Protein AF-A0A358HPK5-F1 (afdb_monomer_lite)

Secondary structure (DSSP, 8-state):
-----HHHHHHHHHHHHIIIIIHHHSS-----SPPPEEEEEE-SS-TT-BTTTBSTTSHHHHHHHHHHHTTTSEEEEEE-TT--

InterPro domains:
  IPR006311 Twin-arginine translocation pathway, signal sequence [PS51318] (1-33)
  IPR019546 Twin-arginine translocation pathway, signal sequence, bacterial/archaeal [TIGR01409] (6-33)
  IPR038404 TRAP transporter solute receptor DctP superfamily [G3DSA:3.40.190.170] (34-84)

Radius of gyration: 27.39 Å; chains: 1; bounding box: 77×30×46 Å

Structure (mmCIF, N/CA/C/O backbone):
data_AF-A0A358HPK5-F1
#
_entry.id   AF-A0A358HPK5-F1
#
loop_
_atom_site.group_PDB
_atom_site.id
_atom_site.type_symbol
_atom_site.label_atom_id
_atom_site.label_alt_id
_atom_site.label_comp_id
_atom_site.label_asym_id
_atom_site.label_entity_id
_atom_site.label_seq_id
_atom_site.pdbx_PDB_ins_code
_atom_site.Cartn_x
_atom_site.Cartn_y
_atom_site.Cartn_z
_atom_site.occupancy
_atom_site.B_iso_or_equiv
_atom_site.auth_seq_id
_atom_site.auth_comp_id
_atom_site.auth_asym_id
_atom_site.auth_atom_id
_atom_site.pdbx_PDB_model_num
ATOM 1 N N . MET A 1 1 ? -67.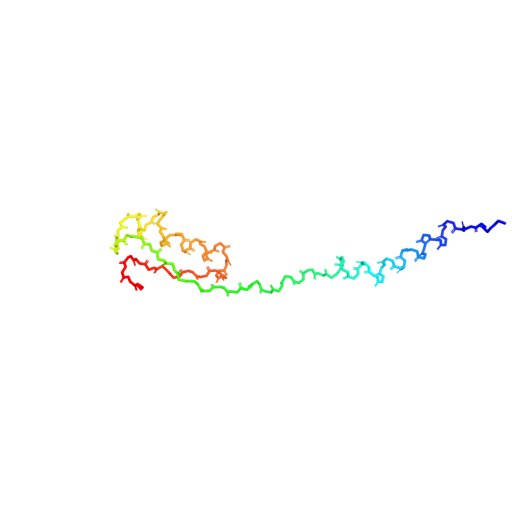508 11.640 28.890 1.00 45.12 1 MET A N 1
ATOM 2 C CA . MET A 1 1 ? -66.429 11.932 27.918 1.00 45.12 1 MET A CA 1
ATOM 3 C C . MET A 1 1 ? -65.155 12.207 28.699 1.00 45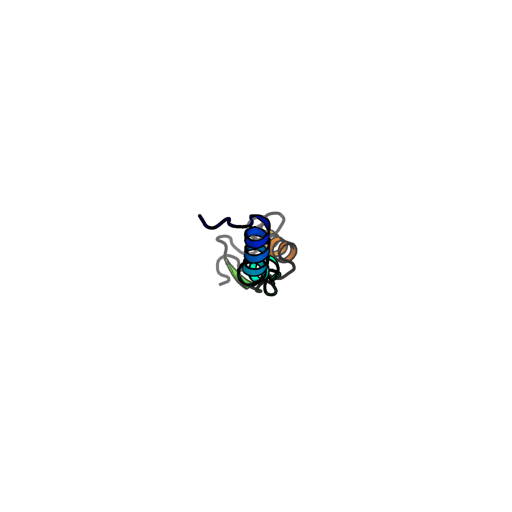.12 1 MET A C 1
ATOM 5 O O . MET A 1 1 ? -65.107 13.169 29.454 1.00 45.12 1 MET A O 1
ATOM 9 N N . THR A 1 2 ? -64.180 11.304 28.638 1.00 53.69 2 THR A N 1
ATOM 10 C CA . THR A 1 2 ? -62.931 11.393 29.406 1.00 53.69 2 THR A CA 1
ATOM 11 C C . THR A 1 2 ? -62.073 12.538 28.867 1.00 53.69 2 THR A C 1
ATOM 13 O O . THR A 1 2 ? -61.507 12.457 27.782 1.00 53.69 2 THR A O 1
ATOM 16 N N . ASN A 1 3 ? -61.997 13.637 29.622 1.00 59.22 3 ASN A N 1
ATOM 17 C CA . ASN A 1 3 ? -61.101 14.754 29.329 1.00 59.22 3 ASN A CA 1
ATOM 18 C C . ASN A 1 3 ? -59.649 14.286 29.488 1.00 59.22 3 ASN A C 1
ATOM 20 O O . ASN A 1 3 ? -59.101 14.289 30.591 1.00 59.22 3 ASN A O 1
ATOM 24 N N . VAL A 1 4 ? -59.021 13.868 28.389 1.00 64.56 4 VAL A N 1
ATOM 25 C CA . VAL A 1 4 ? -57.582 13.601 28.365 1.00 64.56 4 VAL A CA 1
ATOM 26 C C . VAL A 1 4 ? -56.869 14.927 28.620 1.00 64.56 4 VAL A C 1
ATOM 28 O O . VAL A 1 4 ? -56.857 15.826 27.776 1.00 64.56 4 VAL A O 1
ATOM 31 N N . LYS A 1 5 ? -56.284 15.072 29.814 1.00 80.31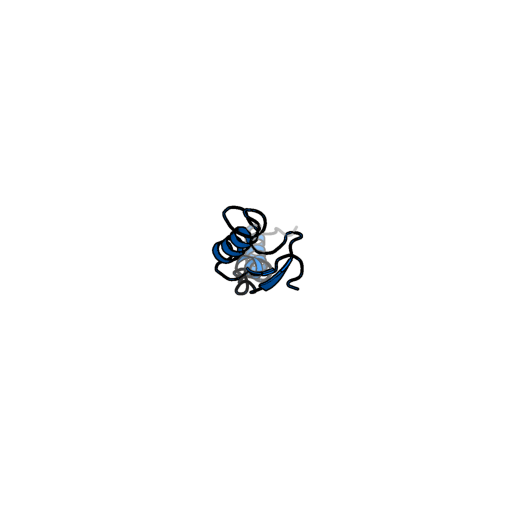 5 LYS A N 1
ATOM 32 C CA . LYS A 1 5 ? -55.454 16.225 30.163 1.00 80.31 5 LYS A CA 1
ATOM 33 C C . LYS A 1 5 ? -54.227 16.192 29.255 1.00 80.31 5 LYS A C 1
ATOM 35 O O . LYS A 1 5 ? -53.315 15.405 29.478 1.00 80.31 5 LYS A O 1
ATOM 40 N N . ARG A 1 6 ? -54.206 17.054 28.231 1.00 76.81 6 ARG A N 1
ATOM 41 C CA . ARG A 1 6 ? -53.112 17.165 27.241 1.00 76.81 6 ARG A CA 1
ATOM 42 C C . ARG A 1 6 ? -51.727 17.179 27.897 1.00 76.81 6 ARG A C 1
ATOM 44 O O . ARG A 1 6 ? -50.800 16.568 27.386 1.00 76.81 6 ARG A O 1
ATOM 51 N N . ARG A 1 7 ? -51.614 17.815 29.067 1.00 75.12 7 ARG A N 1
ATOM 52 C CA . ARG A 1 7 ? -50.378 17.868 29.855 1.00 75.12 7 ARG A CA 1
ATOM 53 C C . ARG A 1 7 ? -49.952 16.508 30.420 1.00 75.12 7 ARG A C 1
ATOM 55 O O . ARG A 1 7 ? -48.789 16.164 30.289 1.00 75.12 7 ARG A O 1
ATOM 62 N N . ASP A 1 8 ? -50.879 15.712 30.952 1.00 76.38 8 ASP A N 1
ATOM 63 C CA . ASP A 1 8 ? -50.563 14.361 31.445 1.00 76.38 8 ASP A CA 1
ATOM 64 C C . ASP A 1 8 ? -50.164 13.420 30.309 1.00 76.38 8 ASP A C 1
ATOM 66 O O . ASP A 1 8 ? -49.293 12.571 30.490 1.00 76.38 8 ASP A O 1
ATOM 70 N N . PHE A 1 9 ? -50.780 13.571 29.134 1.00 71.44 9 PHE A N 1
ATOM 71 C CA . PHE A 1 9 ? -50.408 12.794 27.955 1.00 71.44 9 PHE A CA 1
ATOM 72 C C . PHE A 1 9 ? -48.977 13.117 27.508 1.00 71.44 9 PHE A C 1
ATOM 74 O O . PHE A 1 9 ? -48.176 12.201 27.352 1.00 71.44 9 PHE A O 1
ATOM 81 N N . LEU A 1 10 ? -48.635 14.407 27.405 1.00 73.38 10 LEU A N 1
ATOM 82 C CA . LEU A 1 10 ? -47.295 14.865 27.020 1.00 73.38 10 LEU A CA 1
ATOM 83 C C . LEU A 1 10 ? -46.214 14.449 28.028 1.00 73.38 10 LEU A C 1
ATOM 85 O O . LEU A 1 10 ? -45.133 14.013 27.635 1.00 73.38 10 LEU A O 1
ATOM 89 N N . THR A 1 11 ? -46.501 14.537 29.329 1.00 72.00 11 THR A N 1
ATOM 90 C CA . THR A 1 11 ? -45.561 14.107 30.373 1.00 72.00 11 THR A CA 1
ATOM 91 C C . THR A 1 11 ? -45.332 12.596 30.330 1.00 72.00 11 THR A C 1
ATOM 93 O O . THR A 1 11 ? -44.189 12.147 30.395 1.00 72.00 11 THR A O 1
ATOM 96 N N . LYS A 1 12 ? -46.389 11.794 30.153 1.00 66.56 12 LYS A N 1
ATOM 97 C CA . LYS A 1 12 ? -46.266 10.332 30.053 1.00 66.56 12 LYS A CA 1
ATOM 98 C C . LYS A 1 12 ? -45.559 9.890 28.769 1.00 66.56 12 LYS A C 1
ATOM 100 O O . LYS A 1 12 ? -44.747 8.969 28.823 1.00 66.56 12 LYS A O 1
ATOM 105 N N . SER A 1 13 ? -45.799 10.560 27.638 1.00 61.91 13 SER A N 1
ATOM 106 C CA . SER A 1 13 ? -45.104 10.263 26.379 1.00 61.91 13 SER A CA 1
ATOM 107 C C . SER A 1 13 ? -43.621 10.637 26.424 1.00 61.91 13 SER A C 1
ATOM 109 O O . SER A 1 13 ? -42.800 9.895 25.897 1.00 61.91 13 SER A O 1
ATOM 111 N N . ALA A 1 14 ? -43.256 11.741 27.086 1.00 60.09 14 ALA A N 1
ATOM 112 C CA . ALA A 1 14 ? -41.859 12.154 27.230 1.00 60.09 14 ALA A CA 1
ATOM 113 C C . ALA A 1 14 ? -41.043 11.159 28.076 1.00 60.09 14 ALA A C 1
ATOM 115 O O . ALA A 1 14 ? -39.928 10.797 27.708 1.00 60.09 14 ALA A O 1
ATOM 116 N N . ILE A 1 15 ? -41.625 10.657 29.170 1.00 61.66 15 ILE A N 1
ATOM 117 C CA . ILE A 1 15 ? -40.987 9.648 30.030 1.00 61.66 15 ILE A CA 1
ATOM 118 C C . ILE A 1 15 ? -40.885 8.293 29.302 1.00 61.66 15 ILE A C 1
ATOM 120 O O . ILE A 1 15 ? -39.854 7.628 29.377 1.00 61.66 15 ILE A O 1
ATOM 124 N N . GLY A 1 16 ? -41.912 7.903 28.536 1.00 58.59 16 GLY A N 1
ATOM 125 C CA . GLY A 1 16 ? -41.892 6.674 27.730 1.00 58.59 16 GLY A CA 1
ATOM 126 C C . GLY A 1 16 ? -40.886 6.704 26.571 1.00 58.59 16 GLY A C 1
ATOM 127 O O . GLY A 1 16 ? -40.230 5.697 26.295 1.00 58.59 16 GLY A O 1
ATOM 128 N N . ALA A 1 17 ? -40.707 7.864 25.931 1.00 54.47 17 ALA A N 1
ATOM 129 C CA . ALA A 1 17 ? -39.723 8.066 24.867 1.00 54.47 17 ALA A CA 1
ATOM 130 C C . ALA A 1 17 ? -38.277 8.052 25.395 1.00 54.47 17 ALA A C 1
ATOM 132 O O . ALA A 1 17 ? -37.378 7.537 24.726 1.00 54.47 17 ALA A O 1
ATOM 133 N N . ALA A 1 18 ? -38.050 8.546 26.617 1.00 53.59 18 ALA A N 1
ATOM 134 C CA . ALA A 1 18 ? -36.741 8.487 27.261 1.00 53.59 18 ALA A CA 1
ATOM 135 C C . ALA A 1 18 ? -36.292 7.040 27.552 1.00 53.59 18 ALA A C 1
ATOM 137 O O . ALA A 1 18 ? -35.122 6.709 27.377 1.00 53.59 18 ALA A O 1
ATOM 138 N N . ALA A 1 19 ? -37.227 6.163 27.929 1.00 55.22 19 ALA A N 1
ATOM 139 C CA . ALA A 1 19 ? -36.928 4.776 28.284 1.00 55.22 19 ALA A CA 1
ATOM 140 C C . ALA A 1 19 ? -36.686 3.847 27.078 1.00 55.22 19 ALA A C 1
ATOM 142 O O . ALA A 1 19 ? -36.027 2.823 27.226 1.00 55.22 19 ALA A O 1
ATOM 143 N N . THR A 1 20 ? -37.212 4.180 25.893 1.00 54.16 20 THR A N 1
ATOM 144 C CA . THR A 1 20 ? -37.180 3.283 24.717 1.00 54.16 20 THR A CA 1
ATOM 145 C C . THR A 1 20 ? -36.417 3.842 23.516 1.00 54.16 20 THR A C 1
ATOM 147 O O . THR A 1 20 ? -35.855 3.065 22.751 1.00 54.16 20 THR A O 1
ATOM 150 N N . GLY A 1 21 ? -36.340 5.168 23.354 1.00 50.62 21 GLY A N 1
ATOM 151 C CA . GLY A 1 21 ? -35.691 5.815 22.206 1.00 50.62 21 GLY A CA 1
ATOM 152 C C . GLY A 1 21 ? -34.492 6.690 22.571 1.00 50.62 21 GLY A C 1
ATOM 153 O O . GLY A 1 21 ? -33.510 6.718 21.831 1.00 50.62 21 GLY A O 1
ATOM 154 N N . ALA A 1 22 ? -34.507 7.360 23.729 1.00 50.75 2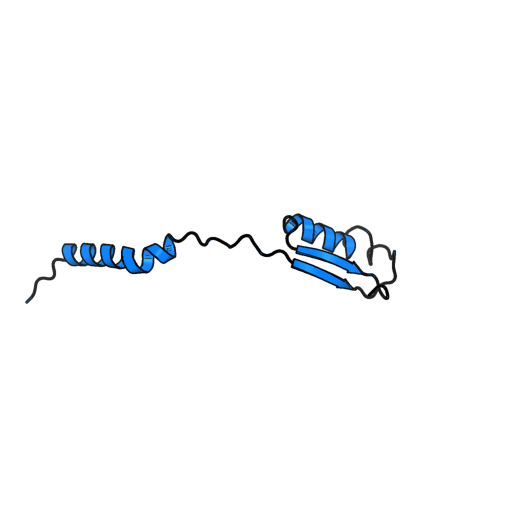2 ALA A N 1
ATOM 155 C CA . ALA A 1 22 ? -33.374 8.200 24.128 1.00 50.75 22 ALA A CA 1
ATOM 156 C C . ALA A 1 22 ? -32.124 7.383 24.475 1.00 50.75 22 ALA A C 1
ATOM 158 O O . ALA A 1 22 ? -31.029 7.882 24.275 1.00 50.75 22 ALA A O 1
ATOM 159 N N . ALA A 1 23 ? -32.246 6.119 24.894 1.00 52.66 23 ALA A N 1
ATOM 160 C CA . ALA A 1 23 ? -31.085 5.240 25.054 1.00 52.66 23 ALA A CA 1
ATOM 161 C C . ALA A 1 23 ? -30.401 4.897 23.716 1.00 52.66 23 ALA A C 1
ATOM 163 O O . ALA A 1 23 ? -29.209 4.633 23.708 1.00 52.66 23 ALA A O 1
ATOM 164 N N . VAL A 1 24 ? -31.118 4.938 22.584 1.00 54.94 24 VAL A N 1
ATOM 165 C CA . VAL A 1 24 ? -30.541 4.707 21.244 1.00 54.94 24 VAL A CA 1
ATOM 166 C C . VAL A 1 24 ? -29.961 6.000 20.660 1.00 54.94 24 VAL A C 1
ATOM 168 O O . VAL A 1 24 ? -28.946 5.962 19.978 1.00 54.94 24 VAL A O 1
ATOM 171 N N . VAL A 1 25 ? -30.566 7.155 20.962 1.00 55.47 25 VAL A N 1
ATOM 172 C CA . VAL A 1 25 ? -30.079 8.479 20.520 1.00 55.47 25 VAL A CA 1
ATOM 173 C C . VAL A 1 25 ? -28.938 9.008 21.406 1.00 55.47 25 VAL A C 1
ATOM 175 O O . VAL A 1 25 ? -28.077 9.739 20.927 1.00 55.47 25 VAL A O 1
ATOM 178 N N . ALA A 1 26 ? -28.918 8.636 22.690 1.00 54.09 26 ALA A N 1
ATOM 179 C CA . ALA A 1 26 ? -27.888 8.992 23.668 1.00 54.09 26 ALA A CA 1
ATOM 180 C C . ALA A 1 26 ? -26.911 7.849 23.965 1.00 54.09 26 ALA A C 1
ATOM 182 O O . ALA A 1 26 ? -25.967 8.053 24.729 1.00 54.09 26 ALA A O 1
ATOM 183 N N . ALA A 1 27 ? -27.087 6.667 23.363 1.00 52.19 27 ALA A N 1
ATOM 184 C CA . ALA A 1 27 ? -25.947 5.789 23.182 1.00 52.19 27 ALA A CA 1
ATOM 185 C C . ALA A 1 27 ? -24.997 6.566 22.270 1.00 52.19 27 ALA A C 1
ATOM 187 O O . ALA A 1 27 ? -25.365 6.831 21.120 1.00 52.19 27 ALA A O 1
ATOM 188 N N . PRO A 1 28 ? -23.790 6.959 22.726 1.00 56.53 28 PRO A N 1
ATOM 189 C CA . PRO A 1 28 ? -22.765 7.267 21.755 1.00 56.53 28 PRO A CA 1
ATOM 190 C C . PRO A 1 28 ? -22.749 6.060 20.826 1.00 56.53 28 PRO A C 1
ATOM 192 O O . PRO A 1 28 ? -22.682 4.917 21.289 1.00 56.53 28 PRO A O 1
ATOM 195 N N . ASN A 1 29 ? -22.863 6.297 19.522 1.00 59.41 29 ASN A N 1
ATOM 196 C CA . ASN A 1 29 ? -22.355 5.334 18.570 1.00 59.41 29 ASN A CA 1
ATOM 197 C C . ASN A 1 29 ? -20.875 5.238 18.935 1.00 59.41 29 ASN A C 1
ATOM 199 O O . ASN A 1 29 ? -20.059 6.044 18.488 1.00 59.41 29 ASN A O 1
ATOM 203 N N . ILE A 1 30 ? -20.542 4.330 19.854 1.00 55.69 30 ILE A N 1
ATOM 204 C CA . ILE A 1 30 ? -19.183 3.907 20.097 1.00 55.69 30 ILE A CA 1
ATOM 205 C C . ILE A 1 30 ? -18.864 3.204 18.794 1.00 55.69 30 ILE A C 1
ATOM 207 O O . ILE A 1 30 ? -19.101 2.006 18.645 1.00 55.69 30 ILE A O 1
ATOM 211 N N . ALA A 1 31 ? -18.425 3.993 17.813 1.00 59.75 31 ALA A N 1
ATOM 212 C CA . ALA A 1 31 ? -17.692 3.508 16.677 1.00 59.75 31 ALA A CA 1
ATOM 213 C C . ALA A 1 31 ? -16.569 2.707 17.319 1.00 59.75 31 ALA A C 1
ATOM 215 O O . ALA A 1 31 ? -15.630 3.274 17.884 1.00 59.75 31 ALA A O 1
ATOM 216 N N . ARG A 1 32 ? -16.766 1.385 17.385 1.00 57.06 32 ARG A N 1
ATOM 217 C CA . ARG A 1 32 ? -15.756 0.448 17.859 1.00 57.06 32 ARG A CA 1
ATOM 218 C C . ARG A 1 32 ? -14.475 0.869 17.158 1.00 57.06 32 ARG A C 1
ATOM 220 O O . ARG A 1 32 ? -14.536 1.144 15.958 1.00 57.06 32 ARG A O 1
ATOM 227 N N . ALA A 1 33 ? -13.395 1.024 17.930 1.00 58.56 33 ALA A N 1
ATOM 228 C CA . ALA A 1 33 ? -12.078 1.415 17.437 1.00 58.56 33 ALA A CA 1
ATOM 229 C C . ALA A 1 33 ? -11.883 0.817 16.044 1.00 58.56 33 ALA A C 1
ATOM 231 O O . ALA A 1 33 ? -11.968 -0.400 15.888 1.00 58.56 33 ALA A O 1
ATOM 232 N N . GLN A 1 34 ? -11.846 1.697 15.043 1.00 74.12 34 GLN A N 1
ATOM 233 C CA . GLN A 1 34 ? -12.157 1.302 13.681 1.00 74.12 34 GLN A CA 1
ATOM 234 C C . GLN A 1 34 ? -11.208 0.166 13.256 1.00 74.12 34 GLN A C 1
ATOM 236 O O . GLN A 1 34 ? -10.000 0.304 13.431 1.00 74.12 34 GLN A O 1
ATOM 241 N N . GLU A 1 35 ? -11.745 -0.949 12.752 1.00 86.81 35 GLU A N 1
ATOM 242 C CA . GLU A 1 35 ? -10.972 -2.168 12.460 1.00 86.81 35 GLU A CA 1
ATOM 243 C C . GLU A 1 35 ? -9.708 -1.876 11.634 1.00 86.81 35 GLU A C 1
ATOM 245 O O . GLU A 1 35 ? -9.707 -0.989 10.771 1.00 86.81 35 GLU A O 1
ATOM 250 N N . THR A 1 36 ? -8.635 -2.622 11.907 1.00 93.06 36 THR A N 1
ATOM 251 C CA . THR A 1 36 ? -7.392 -2.553 11.131 1.00 93.06 36 THR A CA 1
ATOM 252 C C . THR A 1 36 ? -7.391 -3.637 10.062 1.00 93.06 36 THR A C 1
ATOM 254 O O . THR A 1 36 ? -7.606 -4.813 10.356 1.00 93.06 36 THR A O 1
ATOM 257 N N . PHE A 1 37 ? -7.082 -3.249 8.831 1.00 95.69 37 PHE A N 1
ATOM 258 C CA . PHE A 1 37 ? -7.012 -4.110 7.661 1.00 95.69 37 PHE A CA 1
ATOM 259 C C . PHE A 1 37 ? -5.582 -4.157 7.124 1.00 95.69 37 PHE A C 1
ATOM 261 O O . PHE A 1 37 ? -4.945 -3.122 6.937 1.00 95.69 37 PHE A O 1
ATOM 268 N N . ASN A 1 38 ? -5.103 -5.369 6.839 1.00 97.56 38 ASN A N 1
ATOM 269 C CA . ASN A 1 38 ? -3.839 -5.604 6.149 1.00 97.56 38 ASN A CA 1
ATOM 270 C C . ASN A 1 38 ? -4.132 -6.312 4.830 1.00 97.56 38 ASN A C 1
ATOM 272 O O . ASN A 1 38 ? -4.575 -7.462 4.834 1.00 97.56 38 ASN A O 1
ATOM 276 N N . TRP A 1 39 ? -3.916 -5.623 3.714 1.00 97.56 39 TRP A N 1
ATOM 277 C CA . TRP A 1 39 ? -4.207 -6.131 2.376 1.00 97.56 39 TRP A CA 1
ATOM 278 C C . TRP A 1 39 ? -2.939 -6.284 1.549 1.00 97.56 39 TRP A C 1
ATOM 280 O O . TRP A 1 39 ? -1.942 -5.598 1.764 1.00 97.56 39 TRP A O 1
ATOM 290 N N . LYS A 1 40 ? -3.005 -7.186 0.570 1.00 97.69 40 LYS A N 1
ATOM 291 C CA . LYS A 1 40 ? -1.995 -7.328 -0.475 1.00 97.69 40 LYS A CA 1
ATOM 292 C C . LYS A 1 40 ? -2.592 -6.853 -1.792 1.00 97.69 40 LYS A C 1
ATOM 294 O O . LYS A 1 40 ? -3.710 -7.240 -2.126 1.00 97.69 40 LYS A O 1
ATOM 299 N N . MET A 1 41 ? -1.858 -6.021 -2.515 1.00 97.25 41 MET A N 1
ATOM 300 C CA . MET A 1 41 ? -2.258 -5.462 -3.805 1.00 97.25 41 MET A CA 1
ATOM 301 C C . MET A 1 41 ? -1.234 -5.850 -4.864 1.00 97.25 41 MET A C 1
ATOM 303 O O . MET A 1 41 ? -0.040 -5.688 -4.640 1.00 97.25 41 MET A O 1
ATOM 307 N N . THR A 1 42 ? -1.700 -6.298 -6.027 1.00 96.50 42 THR A N 1
ATOM 308 C CA . THR A 1 42 ? -0.852 -6.578 -7.193 1.00 96.50 42 THR A CA 1
ATOM 309 C C . THR A 1 42 ? -1.116 -5.564 -8.303 1.00 96.50 42 THR A C 1
ATOM 311 O O . THR A 1 42 ? -2.198 -4.974 -8.372 1.00 96.50 42 THR A O 1
ATOM 314 N N . ASN A 1 43 ? -0.137 -5.339 -9.180 1.00 94.44 43 ASN A N 1
ATOM 315 C CA . ASN A 1 43 ? -0.338 -4.606 -10.431 1.00 94.44 43 ASN A CA 1
ATOM 316 C C . ASN A 1 43 ? 0.108 -5.447 -11.647 1.00 94.44 43 ASN A C 1
ATOM 318 O O . ASN A 1 43 ? 0.596 -6.565 -11.506 1.00 94.44 43 ASN A O 1
ATOM 322 N N . ALA A 1 44 ? -0.070 -4.897 -12.851 1.00 94.56 44 ALA A N 1
ATOM 323 C CA . ALA A 1 44 ? 0.291 -5.555 -14.110 1.00 94.56 44 ALA A CA 1
ATOM 324 C C . ALA A 1 44 ? 1.671 -5.142 -14.662 1.00 94.56 44 ALA A C 1
ATOM 326 O O . ALA A 1 44 ? 2.036 -5.549 -15.763 1.00 94.56 44 ALA A O 1
ATOM 327 N N . TYR A 1 45 ? 2.428 -4.316 -13.936 1.00 94.50 45 TYR A N 1
ATOM 328 C CA . TYR A 1 45 ? 3.671 -3.719 -14.425 1.00 94.50 45 TYR A CA 1
ATOM 329 C C . TYR A 1 45 ? 4.884 -4.336 -13.736 1.00 94.50 45 TYR A C 1
ATOM 331 O O . TYR A 1 45 ? 4.836 -4.661 -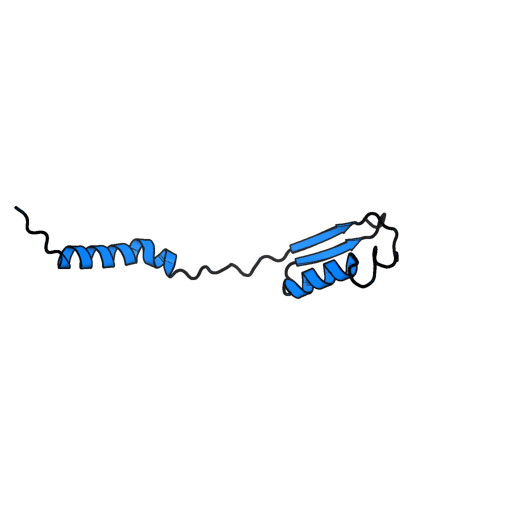12.551 1.00 94.50 45 TYR A O 1
ATOM 339 N N . GLY A 1 46 ? 5.984 -4.476 -14.478 1.00 93.12 46 GLY A N 1
ATOM 340 C CA . GLY A 1 46 ? 7.232 -5.012 -13.937 1.00 93.12 46 GLY A CA 1
ATOM 341 C C . GLY A 1 46 ? 7.842 -4.110 -12.852 1.00 93.12 46 GLY A C 1
ATOM 342 O O . GLY A 1 46 ? 7.574 -2.901 -12.845 1.00 93.12 46 GLY A O 1
ATOM 343 N N . PRO A 1 47 ? 8.675 -4.668 -11.957 1.00 92.81 47 PRO A N 1
ATOM 344 C CA . PRO A 1 47 ? 9.250 -3.947 -10.822 1.00 92.81 47 PRO A CA 1
ATOM 345 C C . PRO A 1 47 ? 10.057 -2.721 -11.266 1.00 92.81 47 PRO A C 1
ATOM 347 O O . PRO A 1 47 ? 10.717 -2.730 -12.304 1.00 92.81 47 PRO A O 1
ATOM 350 N N . GLY A 1 48 ? 9.988 -1.642 -10.482 1.00 88.00 48 GLY A N 1
ATOM 351 C CA . GLY A 1 48 ? 10.727 -0.402 -10.747 1.00 88.00 48 GLY A CA 1
ATOM 352 C C . GLY A 1 48 ? 10.197 0.459 -11.901 1.00 88.00 48 GLY A C 1
ATOM 353 O O . GLY A 1 48 ? 10.803 1.485 -12.203 1.00 88.00 48 GLY A O 1
ATOM 354 N N . SER A 1 49 ? 9.077 0.088 -12.536 1.00 92.12 49 SER A N 1
ATOM 355 C CA . SER A 1 49 ? 8.471 0.885 -13.612 1.00 92.12 49 SER A CA 1
ATOM 356 C C . SER A 1 49 ? 8.086 2.293 -13.113 1.00 92.12 49 SER A C 1
ATOM 358 O O . SER A 1 49 ? 7.242 2.399 -12.215 1.00 92.12 49 SER A O 1
ATOM 360 N N . PRO A 1 50 ? 8.639 3.384 -13.685 1.00 91.19 50 PRO A N 1
ATOM 361 C CA . PRO A 1 50 ? 8.329 4.745 -13.248 1.00 91.19 50 PRO A CA 1
ATOM 362 C C . PRO A 1 50 ? 6.850 5.072 -13.434 1.00 91.19 50 PRO A C 1
ATOM 364 O O . PRO A 1 50 ? 6.281 4.759 -14.477 1.00 91.19 50 PRO A O 1
ATOM 367 N N . PHE A 1 51 ? 6.231 5.697 -12.435 1.00 90.50 51 PHE A N 1
ATOM 368 C CA . PHE A 1 51 ? 4.801 6.034 -12.345 1.00 90.50 51 PHE A CA 1
ATOM 369 C C . PHE A 1 51 ? 3.837 4.835 -12.325 1.00 90.50 51 PHE A C 1
ATOM 371 O O . PHE A 1 51 ? 2.722 4.959 -11.827 1.00 90.50 51 PHE A O 1
ATOM 378 N N . TYR A 1 52 ? 4.256 3.665 -12.803 1.00 93.25 52 TYR A N 1
ATOM 379 C CA . TYR A 1 52 ? 3.444 2.448 -12.860 1.00 93.25 52 TYR A CA 1
ATOM 380 C C . TYR A 1 52 ? 3.659 1.505 -11.668 1.00 93.25 52 TYR A C 1
ATOM 382 O O . TYR A 1 52 ? 2.790 0.687 -11.363 1.00 93.25 52 TYR A O 1
ATOM 390 N N . VAL A 1 53 ? 4.797 1.630 -10.982 1.00 94.44 53 VAL A N 1
ATOM 391 C CA . VAL A 1 53 ? 5.114 0.971 -9.704 1.00 94.44 53 VAL A CA 1
ATOM 392 C C . VAL A 1 53 ? 5.538 2.016 -8.680 1.00 94.44 53 VAL A C 1
ATOM 394 O O . VAL A 1 53 ? 4.933 2.079 -7.616 1.00 94.44 53 VAL A O 1
ATOM 397 N N . THR A 1 54 ? 6.503 2.871 -9.042 1.00 93.75 54 THR A N 1
ATOM 398 C CA . THR A 1 54 ? 7.139 3.835 -8.130 1.00 93.75 54 THR A CA 1
ATOM 399 C C . THR A 1 54 ? 6.871 5.288 -8.536 1.00 93.75 54 THR A C 1
ATOM 401 O O . THR A 1 54 ? 6.613 5.595 -9.701 1.00 93.75 54 THR A O 1
ATOM 404 N N . GLY A 1 55 ? 6.969 6.219 -7.585 1.00 93.62 55 GLY A N 1
ATOM 405 C CA . GLY A 1 55 ? 6.854 7.662 -7.836 1.00 93.62 55 GLY A CA 1
ATOM 406 C C . GLY A 1 55 ? 5.442 8.244 -7.656 1.00 93.62 55 GLY A C 1
ATOM 407 O O . GLY A 1 55 ? 4.522 7.534 -7.253 1.00 93.62 55 GLY A O 1
ATOM 408 N N . PRO A 1 56 ? 5.244 9.551 -7.898 1.00 94.88 56 PRO A N 1
ATOM 409 C CA . PRO A 1 56 ? 3.968 10.220 -7.637 1.00 94.88 56 PRO A CA 1
ATOM 410 C C . PRO A 1 56 ? 2.814 9.620 -8.448 1.00 94.88 56 PRO A C 1
ATOM 412 O O . PRO A 1 56 ? 2.937 9.439 -9.656 1.00 94.88 56 PRO A O 1
ATOM 415 N N . GLY A 1 57 ? 1.690 9.327 -7.795 1.00 93.94 57 GLY A N 1
ATOM 416 C CA . GLY A 1 57 ? 0.517 8.716 -8.432 1.00 93.94 57 GLY A CA 1
ATOM 417 C C . GLY A 1 57 ? 0.652 7.223 -8.755 1.00 93.94 57 GLY A C 1
ATOM 418 O O . GLY A 1 57 ? -0.291 6.636 -9.282 1.00 93.94 57 GLY A O 1
ATOM 419 N N . SER A 1 58 ? 1.788 6.603 -8.43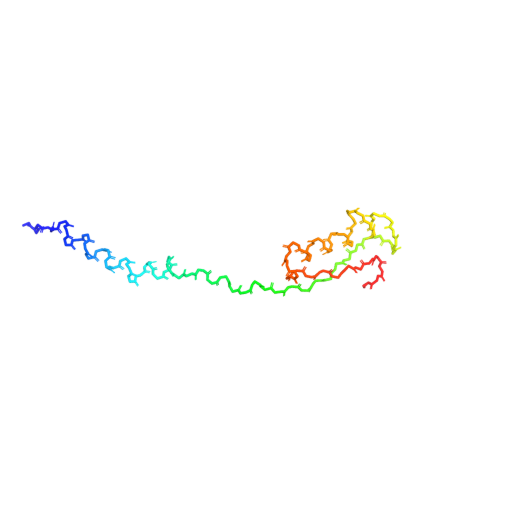2 1.00 96.88 58 SER A N 1
ATOM 420 C CA . SER A 1 58 ? 2.006 5.165 -8.601 1.00 96.88 58 SER A CA 1
ATOM 421 C C . SER A 1 58 ? 1.268 4.327 -7.545 1.00 96.88 58 SER A C 1
ATOM 423 O O . SER A 1 58 ? 0.792 4.874 -6.545 1.00 96.88 58 SER A O 1
ATOM 425 N N . PRO A 1 59 ? 1.196 2.992 -7.710 1.00 97.19 59 PRO A N 1
ATOM 426 C CA . PRO A 1 59 ? 0.676 2.099 -6.678 1.00 97.19 59 PRO A CA 1
ATOM 427 C C . PRO A 1 59 ? 1.372 2.235 -5.316 1.00 97.19 59 PRO A C 1
ATOM 429 O O . PRO A 1 59 ? 0.683 2.200 -4.297 1.00 97.19 59 PRO A O 1
ATOM 432 N N . GLU A 1 60 ? 2.692 2.448 -5.266 1.00 95.88 60 GLU A N 1
ATOM 433 C CA . GLU A 1 60 ? 3.405 2.699 -4.003 1.00 95.88 60 GLU A CA 1
ATOM 434 C C . GLU A 1 60 ? 2.934 3.997 -3.327 1.00 95.88 60 GLU A C 1
ATOM 436 O O . GLU A 1 60 ? 2.647 4.008 -2.127 1.00 95.88 60 GLU A O 1
ATOM 441 N N . ASP A 1 61 ? 2.801 5.085 -4.096 1.00 97.44 61 ASP A N 1
ATOM 442 C CA . ASP A 1 61 ? 2.298 6.369 -3.587 1.00 97.44 61 ASP A CA 1
ATOM 443 C C . ASP A 1 61 ? 0.836 6.250 -3.129 1.00 97.44 61 ASP A C 1
ATOM 445 O O . ASP A 1 61 ? 0.466 6.758 -2.070 1.00 97.44 61 ASP A O 1
ATOM 449 N N . PHE A 1 62 ? 0.006 5.508 -3.868 1.00 97.62 62 PHE A N 1
ATOM 450 C CA . PHE A 1 62 ? -1.364 5.193 -3.466 1.00 97.62 62 PHE A CA 1
ATOM 451 C C . PHE A 1 62 ? -1.410 4.445 -2.128 1.00 97.62 62 PHE A C 1
ATOM 453 O O . PHE A 1 62 ? -2.106 4.887 -1.213 1.00 97.62 62 PHE A O 1
ATOM 460 N N . CYS A 1 63 ? -0.653 3.354 -1.981 1.00 98.00 63 CYS A N 1
ATOM 461 C CA . CYS A 1 63 ? -0.631 2.564 -0.747 1.00 98.00 63 CYS A CA 1
ATOM 462 C C . CYS A 1 63 ? -0.176 3.412 0.446 1.00 98.00 63 CYS A C 1
ATOM 464 O O . CYS A 1 63 ? -0.796 3.370 1.509 1.00 98.00 63 CYS A O 1
ATOM 466 N N . LYS A 1 64 ? 0.853 4.247 0.253 1.00 98.06 64 LYS A N 1
ATOM 467 C CA . LYS A 1 64 ? 1.326 5.184 1.274 1.00 98.06 64 LYS A CA 1
ATOM 468 C C . LYS A 1 64 ? 0.232 6.169 1.699 1.00 98.06 64 LYS A C 1
ATOM 470 O O . LYS A 1 64 ? -0.034 6.300 2.892 1.00 98.06 64 LYS A O 1
ATOM 475 N N . ARG A 1 65 ? -0.442 6.817 0.744 1.00 98.19 65 ARG A N 1
ATOM 476 C CA . ARG A 1 65 ? -1.532 7.769 1.026 1.00 98.19 65 ARG A CA 1
ATOM 477 C C . ARG A 1 65 ? -2.701 7.110 1.736 1.00 98.19 65 ARG A C 1
ATOM 479 O O . ARG A 1 65 ? -3.259 7.702 2.650 1.00 98.19 65 ARG A O 1
ATOM 486 N N . VAL A 1 66 ? -3.072 5.895 1.341 1.00 98.06 66 VAL A N 1
ATOM 487 C CA . VAL A 1 66 ? -4.137 5.141 2.009 1.00 98.06 66 VAL A CA 1
ATOM 488 C C . VAL A 1 66 ? -3.779 4.880 3.472 1.00 98.06 66 VAL A C 1
ATOM 490 O O . VAL A 1 66 ? -4.605 5.124 4.356 1.00 98.06 66 VAL A O 1
ATOM 493 N N . THR A 1 67 ? -2.544 4.462 3.749 1.00 97.94 67 THR A N 1
ATOM 494 C CA . THR A 1 67 ? -2.054 4.285 5.121 1.00 97.94 67 THR A CA 1
ATOM 495 C C . THR A 1 67 ? -2.101 5.602 5.900 1.00 97.94 67 THR A C 1
ATOM 497 O O . THR A 1 67 ? -2.633 5.633 7.007 1.00 97.94 67 THR A O 1
ATOM 500 N N . GLU A 1 68 ? -1.627 6.710 5.327 1.00 97.75 68 GLU A N 1
ATOM 501 C CA . GLU A 1 68 ? -1.640 8.030 5.977 1.00 97.75 68 GLU A CA 1
ATOM 502 C C . GLU A 1 68 ? -3.067 8.537 6.247 1.00 97.75 68 GLU A C 1
ATOM 504 O O . GLU A 1 68 ? -3.403 8.882 7.378 1.00 97.75 68 GLU A O 1
ATOM 509 N N . MET A 1 69 ? -3.942 8.517 5.239 1.00 96.69 69 MET A N 1
ATOM 510 C CA . MET A 1 69 ? -5.328 8.993 5.336 1.00 96.69 69 MET A CA 1
ATOM 511 C C . MET A 1 69 ? -6.186 8.140 6.272 1.00 96.69 69 MET A C 1
ATOM 513 O O . MET A 1 69 ? -7.167 8.627 6.834 1.00 96.69 69 MET A O 1
ATOM 517 N N . SER A 1 70 ? -5.838 6.863 6.437 1.00 95.75 70 SER A N 1
ATOM 518 C CA . SER A 1 70 ? -6.525 5.956 7.354 1.00 95.75 70 SER A CA 1
ATOM 519 C C . SER A 1 70 ? -5.942 5.963 8.768 1.00 95.75 70 SER A C 1
ATOM 521 O O . SER A 1 70 ? -6.405 5.177 9.594 1.00 95.75 70 SER A O 1
ATOM 523 N N . ASN A 1 71 ? -4.955 6.819 9.071 1.00 94.88 71 ASN A N 1
ATOM 524 C CA . ASN A 1 71 ? -4.194 6.792 10.326 1.00 94.88 71 ASN A CA 1
ATOM 525 C C . ASN A 1 71 ? -3.628 5.393 10.636 1.00 94.88 71 ASN A C 1
ATOM 527 O O . ASN A 1 71 ? -3.729 4.896 11.757 1.00 94.88 71 ASN A O 1
ATOM 531 N N . GLY A 1 72 ? -3.080 4.726 9.620 1.00 94.56 72 GLY A N 1
ATOM 532 C CA . GLY A 1 72 ? -2.463 3.405 9.727 1.00 94.56 72 GLY A CA 1
ATOM 533 C C . GLY A 1 72 ? -3.441 2.233 9.812 1.00 94.56 72 GLY A C 1
ATOM 534 O O . GLY A 1 72 ? -3.005 1.094 9.964 1.00 94.56 72 GLY A O 1
ATOM 535 N N . ARG A 1 73 ? -4.754 2.471 9.721 1.00 94.75 73 ARG A N 1
ATOM 536 C CA . ARG A 1 73 ? -5.752 1.399 9.851 1.00 94.75 73 ARG A CA 1
ATOM 537 C C . ARG A 1 73 ? -5.923 0.563 8.593 1.00 94.75 73 ARG A C 1
ATOM 539 O O . ARG A 1 73 ? -6.305 -0.593 8.706 1.00 94.75 73 ARG A O 1
ATOM 546 N N . LEU A 1 74 ? -5.697 1.124 7.411 1.00 96.12 74 LEU A N 1
ATOM 547 C CA . LEU A 1 74 ? -5.694 0.377 6.157 1.00 96.12 74 LEU A CA 1
ATOM 548 C C . LEU A 1 74 ? -4.263 0.347 5.633 1.00 96.12 74 LEU A C 1
ATOM 550 O O . LEU A 1 74 ? -3.789 1.324 5.061 1.00 96.12 74 LEU A O 1
ATOM 554 N N . ASN A 1 75 ? -3.587 -0.774 5.864 1.00 97.38 75 ASN A N 1
ATOM 555 C CA . ASN A 1 75 ? -2.217 -1.003 5.438 1.00 97.38 75 ASN A CA 1
ATOM 556 C C . ASN A 1 75 ? -2.211 -1.915 4.206 1.00 97.38 75 ASN A C 1
ATOM 558 O O . ASN A 1 75 ? -2.692 -3.050 4.262 1.00 97.38 75 ASN A O 1
ATOM 562 N N . ILE A 1 76 ? -1.680 -1.418 3.091 1.00 98.25 76 ILE A N 1
ATOM 563 C CA . ILE A 1 76 ? -1.642 -2.144 1.819 1.00 98.25 76 ILE A CA 1
ATOM 564 C C . ILE A 1 76 ? -0.186 -2.421 1.457 1.00 98.25 76 ILE A C 1
ATOM 566 O O . ILE A 1 76 ? 0.597 -1.496 1.251 1.00 98.25 76 ILE A O 1
ATOM 570 N N . GLN A 1 77 ? 0.165 -3.700 1.347 1.00 97.38 77 GLN A N 1
ATOM 571 C CA . GLN A 1 77 ? 1.440 -4.131 0.792 1.00 97.38 77 GLN A CA 1
ATOM 572 C C . GLN A 1 77 ? 1.299 -4.296 -0.722 1.00 97.38 77 GLN A C 1
ATOM 574 O O . GLN A 1 77 ? 0.533 -5.144 -1.189 1.00 97.38 77 GLN A O 1
ATOM 579 N N . HIS A 1 78 ? 2.021 -3.475 -1.479 1.00 96.81 78 HIS A N 1
ATOM 580 C CA . HIS A 1 78 ? 2.074 -3.557 -2.937 1.00 96.81 78 HIS A CA 1
ATOM 581 C C . HIS A 1 78 ? 3.090 -4.614 -3.398 1.00 96.81 78 HIS A C 1
ATOM 583 O O . HIS A 1 78 ? 4.136 -4.784 -2.776 1.00 96.81 78 HIS A O 1
ATOM 589 N N . PHE A 1 79 ? 2.741 -5.317 -4.473 1.00 97.12 79 PHE A N 1
ATOM 590 C CA . PHE A 1 79 ? 3.552 -6.291 -5.197 1.00 97.12 79 PHE A CA 1
ATOM 591 C C . PHE A 1 79 ? 3.497 -5.946 -6.692 1.00 97.12 79 PHE A C 1
ATOM 593 O O . PHE A 1 79 ? 2.412 -5.766 -7.264 1.00 97.12 79 PHE A O 1
ATOM 600 N N . ALA A 1 80 ? 4.655 -5.848 -7.338 1.00 96.50 80 ALA A N 1
ATOM 601 C CA . ALA A 1 80 ? 4.751 -5.716 -8.784 1.00 96.50 80 ALA A CA 1
ATOM 602 C C . ALA A 1 80 ? 4.357 -7.025 -9.495 1.00 96.50 80 ALA A C 1
ATOM 604 O O . ALA A 1 80 ? 4.174 -8.078 -8.871 1.00 96.50 80 ALA A O 1
ATOM 605 N N . ALA A 1 81 ? 4.218 -6.976 -10.821 1.00 95.62 81 ALA A N 1
ATOM 606 C CA . ALA A 1 81 ? 3.899 -8.160 -11.609 1.00 95.62 81 ALA A CA 1
ATOM 607 C C . ALA A 1 81 ? 4.939 -9.275 -11.385 1.00 95.62 81 ALA A C 1
ATOM 609 O O . ALA A 1 81 ? 6.130 -9.087 -11.634 1.00 95.62 81 ALA A O 1
ATOM 610 N N . GLY A 1 82 ? 4.464 -10.444 -10.947 1.00 93.88 82 GLY A N 1
ATOM 611 C CA . GLY A 1 82 ? 5.295 -11.624 -10.687 1.00 93.88 82 GLY A CA 1
ATOM 612 C C . GLY A 1 82 ? 5.916 -11.703 -9.288 1.00 93.88 82 GLY A C 1
ATOM 613 O O . GLY A 1 82 ? 6.662 -12.643 -9.035 1.00 93.88 82 GLY A O 1
ATOM 614 N N . GLU A 1 83 ? 5.624 -10.761 -8.383 1.00 93.69 83 GLU A N 1
ATOM 615 C CA . GLU A 1 83 ? 6.133 -10.788 -6.999 1.00 93.69 83 GLU A CA 1
ATOM 616 C C . GLU A 1 83 ? 5.216 -11.523 -5.999 1.00 93.69 83 GLU A C 1
ATOM 618 O O . GLU A 1 83 ? 5.625 -11.752 -4.857 1.00 93.69 83 GLU A O 1
ATOM 623 N N . LEU A 1 84 ? 3.991 -11.888 -6.404 1.00 86.69 84 LEU A N 1
ATOM 624 C CA . LEU A 1 84 ? 2.990 -12.594 -5.587 1.00 86.69 84 LEU A CA 1
ATOM 625 C C . LEU A 1 84 ? 2.555 -13.919 -6.226 1.00 86.69 84 LEU A C 1
ATOM 627 O O . LEU A 1 84 ? 2.586 -14.007 -7.474 1.00 86.69 84 LEU A O 1
#

Organism: NCBI:txid168935

Sequence (84 aa):
MTNVKRRDFLTKSAIGAAATGAAVVAAPNIARAQETFNWKMTNAYGPGSPFYVTGPGSPEDFCKRVTEMSNGRLNIQHFAAGEL

pLDDT: mean 81.22, std 17.92, range [45.12, 98.25]

Foldseek 3Di:
DDPPPPVVVVVVVVVVCCVPPVCVVPPPPPCPPPAADEEEEEAAAAPPPPCCDDDPVHPVNVQVVVCVVVVNRYHYHYDYPPRD